Protein AF-A0A3L6QA05-F1 (afdb_monomer)

pLDDT: mean 80.19, std 10.9, range [47.09, 93.0]

Structure (mmCIF, N/CA/C/O backbone):
data_AF-A0A3L6QA05-F1
#
_entry.id   AF-A0A3L6QA05-F1
#
loop_
_atom_site.group_PDB
_atom_site.id
_atom_site.type_symbol
_atom_site.label_atom_id
_atom_site.label_alt_id
_atom_site.label_comp_id
_atom_site.label_asym_id
_atom_site.label_entity_id
_atom_site.label_seq_id
_atom_site.pdbx_PDB_ins_code
_atom_site.Cartn_x
_atom_site.Cartn_y
_atom_site.Cartn_z
_atom_site.occupancy
_atom_site.B_iso_or_equiv
_atom_site.auth_seq_id
_atom_site.auth_comp_id
_atom_site.auth_asym_id
_atom_site.auth_atom_id
_atom_site.pdbx_PDB_model_num
ATOM 1 N N . MET A 1 1 ? 6.650 6.712 -19.384 1.00 68.94 1 MET A N 1
ATOM 2 C CA . MET A 1 1 ? 7.586 5.718 -18.816 1.00 68.94 1 MET A CA 1
ATOM 3 C C . MET A 1 1 ? 7.589 4.552 -19.790 1.00 68.94 1 MET A C 1
ATOM 5 O O . MET A 1 1 ? 6.502 4.275 -20.289 1.00 68.94 1 MET A O 1
ATOM 9 N N . PRO A 1 2 ? 8.737 3.969 -20.173 1.00 82.00 2 PRO A N 1
ATOM 10 C CA . PRO A 1 2 ? 8.705 2.800 -21.047 1.00 82.00 2 PRO A CA 1
ATOM 11 C C . PRO A 1 2 ? 7.927 1.656 -20.369 1.00 82.00 2 PRO A C 1
ATOM 13 O O . PRO A 1 2 ? 7.803 1.656 -19.143 1.00 82.00 2 PRO A O 1
ATOM 16 N N . PRO A 1 3 ? 7.352 0.722 -21.139 1.00 84.00 3 PRO A N 1
ATOM 17 C CA . PRO A 1 3 ? 6.703 -0.448 -20.565 1.00 84.00 3 PRO A CA 1
ATOM 18 C C . PRO A 1 3 ? 7.739 -1.274 -19.794 1.00 84.00 3 PRO A C 1
ATOM 20 O O . PRO A 1 3 ? 8.821 -1.559 -20.305 1.00 84.00 3 PRO A O 1
ATOM 23 N N . GLY A 1 4 ? 7.423 -1.620 -18.550 1.00 87.81 4 GLY A N 1
ATOM 24 C CA . GLY A 1 4 ? 8.328 -2.348 -17.670 1.00 87.81 4 GLY A CA 1
ATOM 25 C C . GLY A 1 4 ? 7.751 -2.521 -16.270 1.00 87.81 4 GLY A C 1
ATOM 26 O O . GLY A 1 4 ? 6.784 -1.856 -15.892 1.00 87.81 4 GLY A O 1
ATOM 27 N N . VAL A 1 5 ? 8.351 -3.432 -15.509 1.00 89.88 5 VAL A N 1
ATOM 28 C CA . VAL A 1 5 ? 8.052 -3.616 -14.086 1.00 89.88 5 VAL A CA 1
ATOM 29 C C . VAL A 1 5 ? 8.898 -2.627 -13.298 1.00 89.88 5 VAL A C 1
ATOM 31 O O . VAL A 1 5 ? 10.084 -2.476 -13.573 1.00 89.88 5 VAL A O 1
ATOM 34 N N . TYR A 1 6 ? 8.278 -1.945 -12.337 1.00 90.44 6 TYR A N 1
ATOM 35 C CA . TYR A 1 6 ? 8.948 -0.932 -11.533 1.00 90.44 6 TYR A CA 1
ATOM 36 C C . TYR A 1 6 ? 8.811 -1.233 -10.053 1.00 90.44 6 TYR A C 1
ATOM 38 O O . TYR A 1 6 ? 7.731 -1.137 -9.470 1.00 90.44 6 TYR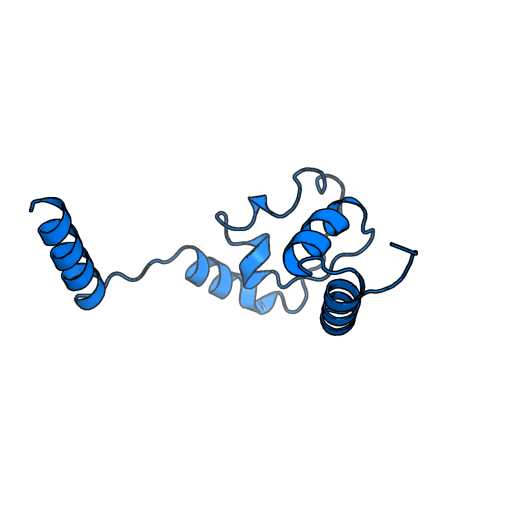 A O 1
ATOM 46 N N . THR A 1 7 ? 9.939 -1.553 -9.438 1.00 91.06 7 THR A N 1
ATOM 47 C CA . THR A 1 7 ? 10.062 -1.683 -7.991 1.00 91.06 7 THR A CA 1
ATOM 48 C C . THR A 1 7 ? 10.157 -0.311 -7.323 1.00 91.06 7 THR A C 1
ATOM 50 O O . THR A 1 7 ? 10.485 0.710 -7.940 1.00 91.06 7 THR A O 1
ATOM 53 N N . LEU A 1 8 ? 9.930 -0.273 -6.007 1.00 88.44 8 LEU A N 1
ATOM 54 C CA . LEU A 1 8 ? 10.108 0.946 -5.217 1.00 88.44 8 LEU A CA 1
ATOM 55 C C . LEU A 1 8 ? 11.543 1.500 -5.333 1.00 88.44 8 LEU A C 1
ATOM 57 O O . LEU A 1 8 ? 11.736 2.715 -5.373 1.00 88.44 8 LEU A O 1
ATOM 61 N N . ALA A 1 9 ? 12.551 0.624 -5.397 1.00 90.50 9 ALA A N 1
ATOM 62 C CA . ALA A 1 9 ? 13.950 1.018 -5.541 1.00 90.50 9 ALA A CA 1
ATOM 63 C C . ALA A 1 9 ? 14.205 1.715 -6.887 1.00 90.50 9 ALA A C 1
ATOM 65 O O . ALA A 1 9 ? 14.785 2.803 -6.922 1.00 90.50 9 ALA A O 1
ATOM 66 N N . GLU A 1 10 ? 13.695 1.149 -7.979 1.00 90.81 10 GLU A N 1
ATOM 67 C CA . GLU A 1 10 ? 13.834 1.716 -9.324 1.00 90.81 10 GLU A CA 1
ATOM 68 C C . GLU A 1 10 ? 13.081 3.038 -9.465 1.00 90.81 10 GLU A C 1
ATOM 70 O O . GLU A 1 10 ? 13.624 3.996 -10.015 1.00 90.81 10 GLU A O 1
ATOM 75 N N . LEU A 1 11 ? 11.878 3.151 -8.890 1.00 90.44 11 LEU A N 1
ATOM 76 C CA . LEU A 1 11 ? 11.135 4.415 -8.859 1.00 90.44 11 LEU A CA 1
ATOM 77 C C . LEU A 1 11 ? 11.899 5.516 -8.114 1.00 90.44 11 LEU A C 1
ATOM 79 O O . LEU A 1 11 ? 11.846 6.682 -8.513 1.00 90.44 11 LEU A O 1
ATOM 83 N N . ARG A 1 12 ? 12.645 5.171 -7.056 1.00 91.56 12 ARG A N 1
ATOM 84 C CA . ARG A 1 12 ? 13.501 6.131 -6.339 1.00 91.56 12 ARG A CA 1
ATOM 85 C C . ARG A 1 12 ? 14.687 6.574 -7.188 1.00 91.56 12 ARG A C 1
ATOM 87 O O . ARG A 1 12 ? 14.990 7.766 -7.206 1.00 91.56 12 ARG A O 1
ATOM 94 N N . VAL A 1 13 ? 15.340 5.649 -7.890 1.00 92.75 13 VAL A N 1
ATOM 95 C CA . VAL A 1 13 ? 16.452 5.967 -8.802 1.00 92.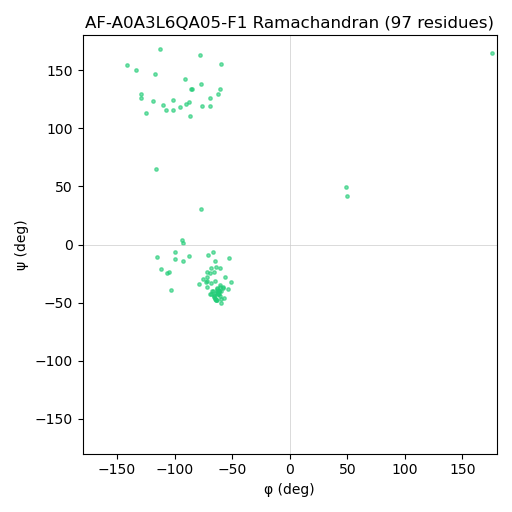75 13 VAL A CA 1
ATOM 96 C C . VAL A 1 13 ? 15.962 6.844 -9.952 1.00 92.75 13 VAL A C 1
ATOM 98 O O . VAL A 1 13 ? 16.538 7.902 -10.207 1.00 92.75 13 VAL A O 1
ATOM 101 N N . LEU A 1 14 ? 14.847 6.474 -10.578 1.00 89.88 14 LEU A N 1
ATOM 102 C CA . LEU A 1 14 ? 14.240 7.235 -11.665 1.00 89.88 14 LEU A CA 1
ATOM 103 C C . LEU A 1 14 ? 13.801 8.630 -11.211 1.00 89.88 14 LEU A C 1
ATOM 105 O O . LEU A 1 14 ? 14.030 9.612 -11.918 1.00 89.88 14 LEU A O 1
ATOM 109 N N . GLY A 1 15 ? 13.202 8.731 -10.022 1.00 91.25 15 GLY A N 1
ATOM 110 C CA . GLY A 1 15 ? 12.815 10.010 -9.436 1.00 91.25 15 GLY A CA 1
ATOM 111 C C . GLY A 1 15 ? 14.013 10.925 -9.191 1.00 91.25 15 GLY A C 1
ATOM 112 O O . GLY A 1 15 ? 13.945 12.112 -9.504 1.00 91.25 15 GLY A O 1
ATOM 113 N N . LYS A 1 16 ? 15.146 10.373 -8.732 1.00 92.12 16 LYS A N 1
ATOM 114 C CA . LYS A 1 16 ? 16.405 11.125 -8.602 1.00 92.12 16 LYS A CA 1
ATOM 115 C C . LYS A 1 16 ? 16.934 11.598 -9.957 1.00 92.12 16 LYS A C 1
ATOM 117 O O . LYS A 1 16 ? 17.253 12.774 -10.094 1.00 92.12 16 LYS A O 1
ATOM 122 N N . GLN A 1 17 ? 16.985 10.715 -10.956 1.00 93.00 17 GLN A N 1
ATOM 123 C CA . GLN A 1 17 ? 17.488 11.041 -12.298 1.00 93.00 17 GLN A CA 1
ATOM 124 C C . GLN A 1 17 ? 16.648 12.121 -12.989 1.00 93.00 17 GLN A C 1
ATOM 126 O O . GLN A 1 17 ? 17.188 13.036 -13.602 1.00 93.00 17 GLN A O 1
ATOM 131 N N . ARG A 1 18 ? 15.320 12.034 -12.867 1.00 88.88 18 ARG A N 1
ATOM 132 C CA . ARG A 1 18 ? 14.375 12.954 -13.516 1.00 88.88 18 ARG A CA 1
ATOM 133 C C . ARG A 1 18 ? 13.980 14.152 -12.647 1.00 88.88 18 ARG A C 1
ATOM 135 O O . ARG A 1 18 ? 13.157 14.948 -13.082 1.00 88.88 18 ARG A O 1
ATOM 142 N N . ARG A 1 19 ? 14.533 14.277 -11.432 1.00 92.62 19 ARG A N 1
ATOM 143 C CA . ARG A 1 19 ? 14.154 15.283 -10.417 1.00 92.62 19 ARG A CA 1
ATOM 144 C C . ARG A 1 19 ? 12.639 15.354 -10.161 1.00 92.62 19 ARG A C 1
ATOM 146 O O . ARG A 1 19 ? 12.074 16.431 -10.005 1.00 92.62 19 ARG A O 1
ATOM 153 N N . VAL A 1 20 ? 11.982 14.198 -10.088 1.00 92.12 20 VAL A N 1
ATOM 154 C CA . VAL A 1 20 ? 10.550 14.081 -9.767 1.00 92.12 20 VAL A CA 1
ATOM 155 C C . VAL A 1 20 ? 10.350 13.304 -8.474 1.00 92.12 20 VAL A C 1
ATOM 157 O O . VAL A 1 20 ? 11.098 12.376 -8.169 1.00 92.12 20 VAL A O 1
ATOM 160 N N . CYS A 1 21 ? 9.317 13.657 -7.708 1.00 91.38 21 CYS A N 1
ATOM 161 C CA . CYS A 1 21 ? 8.985 12.928 -6.488 1.00 91.38 21 CYS A CA 1
ATOM 162 C C . CYS A 1 21 ? 8.456 11.519 -6.835 1.00 91.38 21 CYS A C 1
ATOM 164 O O . CYS A 1 21 ? 7.402 11.420 -7.473 1.00 91.38 21 CYS A O 1
ATOM 166 N N . PRO A 1 22 ? 9.116 10.430 -6.387 1.00 90.00 22 PRO A N 1
ATOM 167 C CA . PRO A 1 22 ? 8.703 9.061 -6.703 1.00 90.00 22 PRO A CA 1
ATOM 168 C C . PRO A 1 22 ? 7.271 8.737 -6.262 1.00 90.00 22 PRO A C 1
ATOM 170 O O . PRO A 1 22 ? 6.554 8.043 -6.972 1.00 90.00 22 PRO A O 1
ATOM 173 N N . ASN A 1 23 ? 6.834 9.269 -5.115 1.00 87.31 23 ASN A N 1
ATOM 174 C CA . ASN A 1 23 ? 5.491 9.029 -4.578 1.00 87.31 23 ASN A CA 1
ATOM 175 C C . ASN A 1 23 ? 4.400 9.637 -5.478 1.00 87.31 23 ASN A C 1
ATOM 177 O O . ASN A 1 23 ? 3.414 8.979 -5.803 1.00 87.31 23 ASN A O 1
ATOM 181 N N . PHE A 1 24 ? 4.588 10.880 -5.930 1.00 86.50 24 PHE A N 1
ATOM 182 C CA . PHE A 1 24 ? 3.650 11.521 -6.858 1.00 8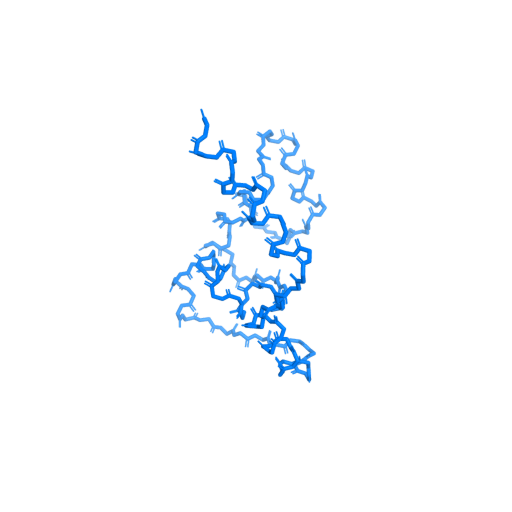6.50 24 PHE A CA 1
ATOM 183 C C . PHE A 1 24 ? 3.666 10.855 -8.234 1.00 86.50 24 PHE A C 1
ATOM 185 O O . PHE A 1 24 ? 2.605 10.641 -8.820 1.00 86.50 24 PHE A O 1
ATOM 192 N N . LEU A 1 25 ? 4.854 10.476 -8.715 1.00 87.44 25 LEU A N 1
ATOM 193 C CA . LEU A 1 25 ? 5.003 9.746 -9.968 1.00 87.44 25 LEU A CA 1
ATOM 194 C C . LEU A 1 25 ? 4.242 8.413 -9.924 1.00 87.44 25 LEU A C 1
ATOM 196 O O . LEU A 1 25 ? 3.425 8.155 -10.803 1.00 87.44 25 LEU A O 1
ATOM 200 N N . ALA A 1 26 ? 4.447 7.606 -8.879 1.00 86.44 26 ALA A N 1
ATOM 201 C CA . ALA A 1 26 ? 3.768 6.324 -8.708 1.00 86.44 26 ALA A CA 1
ATOM 202 C C . ALA A 1 26 ? 2.240 6.486 -8.718 1.00 86.44 26 ALA A C 1
ATOM 204 O O . ALA A 1 26 ? 1.554 5.799 -9.469 1.00 86.44 26 ALA A O 1
ATOM 205 N N . ARG A 1 27 ? 1.705 7.467 -7.977 1.00 82.31 27 ARG A N 1
ATOM 206 C CA . ARG A 1 27 ? 0.258 7.756 -7.929 1.00 82.31 27 ARG A CA 1
ATOM 207 C C . ARG A 1 27 ? -0.335 8.128 -9.285 1.00 82.31 27 ARG A C 1
ATOM 209 O O . ARG A 1 27 ? -1.470 7.761 -9.574 1.00 82.31 27 ARG A O 1
ATOM 216 N N . GLN A 1 28 ? 0.405 8.856 -10.120 1.00 83.25 28 GLN A N 1
ATOM 217 C CA . GLN A 1 28 ? -0.048 9.142 -11.482 1.00 83.25 28 GLN A CA 1
ATOM 218 C C . GLN A 1 28 ? 0.017 7.905 -12.383 1.00 83.25 28 GLN A C 1
ATOM 220 O O . GLN A 1 28 ? -0.876 7.723 -13.210 1.00 83.25 28 GLN A O 1
ATOM 225 N N . MET A 1 29 ? 1.032 7.053 -12.214 1.00 83.81 29 MET A N 1
ATOM 226 C CA . MET A 1 29 ? 1.223 5.851 -13.032 1.00 83.81 29 MET A CA 1
ATOM 227 C C . MET A 1 29 ? 0.202 4.746 -12.741 1.00 83.81 29 MET A C 1
ATOM 229 O O . MET A 1 29 ? -0.143 4.018 -13.664 1.00 83.81 29 MET A O 1
ATOM 233 N N . VAL A 1 30 ? -0.356 4.665 -11.525 1.00 82.31 30 VAL A N 1
ATOM 234 C CA . VAL A 1 30 ? -1.432 3.705 -11.177 1.00 82.31 30 VAL A CA 1
ATOM 235 C C . VAL A 1 30 ? -2.603 3.761 -12.169 1.00 82.31 30 VAL A C 1
ATOM 237 O O . VAL A 1 30 ? -3.203 2.737 -12.461 1.00 82.31 30 VAL A O 1
ATOM 240 N N . LYS A 1 31 ? -2.901 4.934 -12.749 1.00 80.69 31 LYS A N 1
ATOM 241 C CA . LYS A 1 31 ? -3.981 5.107 -13.741 1.00 80.69 31 LYS A CA 1
ATOM 242 C C . LYS A 1 31 ? -3.718 4.426 -15.089 1.00 80.69 31 LYS A C 1
ATOM 244 O O . LYS A 1 31 ? -4.660 4.250 -15.853 1.00 80.69 31 LYS A O 1
ATOM 249 N N . TYR A 1 32 ? -2.458 4.133 -15.396 1.00 83.81 32 TYR A N 1
ATOM 250 C CA . TYR A 1 32 ? -2.015 3.578 -16.678 1.00 83.81 32 TYR A CA 1
ATOM 251 C C . TYR A 1 32 ? -1.425 2.171 -16.537 1.00 83.81 32 TYR A C 1
ATOM 253 O O . TYR A 1 32 ? -1.148 1.523 -17.540 1.00 83.81 32 TYR A O 1
ATOM 261 N N . ALA A 1 33 ? -1.187 1.714 -15.308 1.00 85.56 33 ALA A N 1
ATOM 262 C CA . ALA A 1 33 ? -0.611 0.411 -15.035 1.00 85.56 33 ALA A CA 1
ATOM 263 C C . ALA A 1 33 ? -1.657 -0.697 -15.212 1.00 85.56 33 ALA A C 1
ATOM 265 O O . ALA A 1 33 ? -2.793 -0.566 -14.766 1.00 85.56 33 ALA A O 1
ATOM 266 N N . ASN A 1 34 ? -1.253 -1.810 -15.827 1.00 85.12 34 ASN A N 1
ATOM 267 C CA . ASN A 1 34 ? -2.102 -2.998 -15.953 1.00 85.12 34 ASN A CA 1
ATOM 268 C C . ASN A 1 34 ? -2.142 -3.821 -14.661 1.00 85.12 34 ASN A C 1
ATOM 270 O O . ASN A 1 34 ? -3.161 -4.419 -14.337 1.00 85.12 34 ASN A O 1
ATOM 274 N N . VAL A 1 35 ? -1.025 -3.851 -13.933 1.00 86.50 35 VAL A N 1
ATOM 275 C CA . VAL A 1 35 ? -0.877 -4.575 -12.671 1.00 86.50 35 VAL A CA 1
ATOM 276 C C . VAL A 1 35 ? -0.305 -3.613 -11.648 1.00 86.50 35 VAL A C 1
ATOM 278 O O . VAL A 1 35 ? 0.697 -2.942 -11.904 1.00 86.50 35 VAL A O 1
ATOM 281 N N . VAL A 1 36 ? -0.942 -3.548 -10.484 1.00 86.06 36 VAL A N 1
ATOM 282 C CA . VAL A 1 36 ? -0.492 -2.719 -9.369 1.00 86.06 36 VAL A CA 1
ATOM 283 C C . VAL A 1 36 ? -0.441 -3.588 -8.127 1.00 86.06 36 VAL A C 1
ATOM 285 O O . VAL A 1 36 ? -1.429 -4.218 -7.768 1.00 86.06 36 VAL A O 1
ATOM 288 N N . VAL A 1 37 ? 0.716 -3.603 -7.471 1.00 86.44 37 VAL A N 1
ATOM 289 C CA . VAL A 1 37 ? 0.922 -4.325 -6.216 1.00 86.44 37 VAL A CA 1
ATOM 290 C C . VAL A 1 37 ? 1.025 -3.300 -5.093 1.00 86.44 37 VAL A C 1
ATOM 292 O O . VAL A 1 37 ? 1.942 -2.478 -5.070 1.00 86.44 37 VAL A O 1
ATOM 295 N N . TYR A 1 38 ? 0.070 -3.328 -4.170 1.00 80.62 38 TYR A N 1
ATOM 296 C CA . TYR A 1 38 ? 0.077 -2.522 -2.952 1.00 80.62 38 TYR A CA 1
ATOM 297 C C . TYR A 1 38 ? -0.460 -3.342 -1.779 1.00 80.62 38 TYR A C 1
ATOM 299 O O . TYR A 1 38 ? -1.230 -4.279 -1.968 1.00 80.62 38 TYR A O 1
ATOM 307 N N . SER A 1 39 ? -0.062 -2.984 -0.555 1.00 74.19 39 SER A N 1
ATOM 308 C CA . SER A 1 39 ? -0.595 -3.636 0.645 1.00 74.19 39 SER A CA 1
ATOM 309 C C . SER A 1 39 ? -2.064 -3.258 0.844 1.00 74.19 39 SER A C 1
ATOM 311 O O . SER A 1 39 ? -2.410 -2.074 0.912 1.00 74.19 39 SER A O 1
ATOM 313 N N . TYR A 1 40 ? -2.931 -4.263 0.973 1.00 68.88 40 TYR A N 1
ATOM 314 C CA . TYR A 1 40 ? -4.359 -4.055 1.218 1.00 68.88 40 TYR A CA 1
ATOM 315 C C . TYR A 1 40 ? -4.632 -3.409 2.586 1.00 68.88 40 TYR A C 1
ATOM 317 O O . TYR A 1 40 ? -5.642 -2.720 2.741 1.00 68.88 40 TYR A O 1
ATOM 325 N N . GLN A 1 41 ? -3.707 -3.565 3.544 1.00 59.59 41 GLN A N 1
ATOM 326 C CA . GLN A 1 41 ? -3.875 -3.146 4.938 1.00 59.59 41 GLN A CA 1
ATOM 327 C C . GLN A 1 41 ? -4.045 -1.632 5.103 1.00 59.59 41 GLN A C 1
ATOM 329 O O . GLN A 1 41 ? -4.833 -1.194 5.930 1.00 59.59 41 GLN A O 1
ATOM 334 N N . GLN A 1 42 ? -3.328 -0.832 4.309 1.00 59.09 42 GLN A N 1
ATOM 335 C CA . GLN A 1 42 ? -3.373 0.636 4.392 1.00 59.09 42 GLN A CA 1
ATOM 336 C C . GLN A 1 42 ? -4.124 1.295 3.232 1.00 59.09 42 GLN A C 1
ATOM 338 O O . GLN A 1 42 ? -4.582 2.424 3.374 1.00 59.09 42 GLN A O 1
ATOM 343 N N . TYR A 1 43 ? -4.220 0.639 2.072 1.00 58.22 43 TYR A N 1
ATOM 344 C CA . TYR A 1 43 ? -4.603 1.322 0.829 1.00 58.22 43 TYR A CA 1
ATOM 345 C C . TYR A 1 43 ? -5.969 0.926 0.276 1.00 58.22 43 TYR A C 1
ATOM 347 O O . TYR A 1 43 ? -6.540 1.703 -0.487 1.00 58.22 43 TYR A O 1
ATOM 355 N N . LEU A 1 44 ? -6.500 -0.242 0.655 1.00 60.31 44 LEU A N 1
ATOM 356 C CA . LEU A 1 44 ? -7.812 -0.696 0.186 1.00 60.31 44 LEU A CA 1
ATOM 357 C C . LEU A 1 44 ? -8.902 -0.527 1.251 1.00 60.31 44 LEU A C 1
ATOM 359 O O . LEU A 1 44 ? -10.019 -0.142 0.920 1.00 60.31 44 LEU A O 1
ATOM 363 N N . LEU A 1 45 ? -8.570 -0.794 2.518 1.00 64.38 45 LEU A N 1
ATOM 364 C CA . LEU A 1 45 ? -9.544 -0.860 3.614 1.00 64.38 45 LEU A CA 1
ATOM 365 C C . LEU A 1 45 ? -9.616 0.416 4.467 1.00 64.38 45 LEU A C 1
ATOM 367 O O . LEU A 1 45 ? -10.563 0.571 5.233 1.00 64.38 45 LEU A O 1
ATOM 371 N N . ASP A 1 46 ? -8.663 1.346 4.329 1.00 68.88 46 ASP A N 1
ATOM 372 C CA . ASP A 1 46 ? -8.755 2.660 4.977 1.00 68.88 46 ASP A CA 1
ATOM 373 C C . ASP A 1 46 ? -9.541 3.638 4.089 1.00 68.88 46 ASP A C 1
ATOM 375 O O . ASP A 1 46 ? -9.017 4.078 3.059 1.00 68.88 46 ASP A O 1
ATOM 379 N N . PRO A 1 47 ? -10.765 4.054 4.475 1.00 63.34 47 PRO A N 1
ATOM 380 C CA . PRO A 1 47 ? -11.558 5.001 3.691 1.00 63.34 47 PRO A CA 1
ATOM 381 C C . PRO A 1 47 ? -10.873 6.368 3.515 1.00 63.34 47 PRO A C 1
ATOM 383 O O . PRO A 1 47 ? -11.191 7.097 2.571 1.00 63.34 47 PRO A O 1
ATOM 386 N N . LYS A 1 48 ? -9.906 6.728 4.371 1.00 64.44 48 LYS A N 1
ATOM 387 C CA . LYS A 1 48 ? -9.121 7.969 4.246 1.00 64.44 48 LYS A CA 1
ATOM 388 C C . LYS A 1 48 ? -8.137 7.908 3.081 1.00 64.44 48 LYS A C 1
ATOM 390 O O . LYS A 1 48 ? -7.845 8.936 2.468 1.00 64.44 48 LYS A O 1
ATOM 395 N N . VAL A 1 49 ? -7.627 6.717 2.774 1.00 67.88 49 VAL A N 1
ATOM 396 C CA . VAL A 1 49 ? -6.575 6.481 1.774 1.00 67.88 49 VAL A CA 1
ATOM 397 C C . VAL A 1 49 ? -7.156 5.873 0.493 1.00 67.88 49 VAL A C 1
ATOM 399 O O . VAL A 1 49 ? -6.610 6.103 -0.584 1.00 67.88 49 VAL A O 1
ATOM 402 N N . ALA A 1 50 ? -8.310 5.203 0.564 1.00 63.31 50 ALA A N 1
ATOM 403 C CA . ALA A 1 50 ? -8.982 4.549 -0.561 1.00 63.31 50 ALA A CA 1
ATOM 404 C C . ALA A 1 50 ? -9.275 5.489 -1.749 1.00 63.31 50 ALA A C 1
ATOM 406 O O . ALA A 1 50 ? -9.247 5.061 -2.898 1.00 63.31 50 ALA A O 1
ATOM 407 N N . ASN A 1 51 ? -9.454 6.796 -1.507 1.00 64.69 51 ASN A N 1
ATOM 408 C CA . ASN A 1 51 ? -9.623 7.801 -2.570 1.00 64.69 51 ASN A CA 1
ATOM 409 C C . ASN A 1 51 ? -8.383 7.985 -3.470 1.00 64.69 51 ASN A C 1
ATOM 411 O O . ASN A 1 51 ? -8.467 8.628 -4.518 1.00 64.69 51 ASN A O 1
ATOM 415 N N . ILE A 1 52 ? -7.222 7.471 -3.057 1.00 64.00 52 ILE A N 1
ATOM 416 C CA . ILE A 1 52 ? -5.973 7.516 -3.830 1.00 64.00 52 ILE A CA 1
ATOM 417 C C . ILE A 1 52 ? -6.008 6.500 -4.970 1.00 64.00 52 ILE A C 1
ATOM 419 O O . ILE A 1 52 ? -5.400 6.742 -6.016 1.00 64.00 52 ILE A O 1
ATOM 423 N N . VAL A 1 53 ? -6.734 5.395 -4.790 1.00 65.50 53 VAL A N 1
ATOM 424 C CA . VAL A 1 53 ? -6.988 4.441 -5.863 1.00 65.50 53 VAL A CA 1
ATOM 425 C C . VAL A 1 53 ? -8.051 5.063 -6.772 1.00 65.50 53 VAL A C 1
ATOM 427 O O . VAL A 1 53 ? -9.142 5.413 -6.314 1.00 65.50 53 VAL A O 1
ATOM 430 N N . PRO A 1 54 ? -7.745 5.302 -8.056 1.00 59.22 54 PRO A N 1
ATOM 431 C CA . PRO A 1 54 ? -8.682 5.970 -8.940 1.00 59.22 54 PRO A CA 1
ATOM 432 C C . PRO A 1 54 ? -9.972 5.151 -9.053 1.00 59.22 54 PRO A C 1
ATOM 434 O O . PRO A 1 54 ? -9.930 3.962 -9.356 1.00 59.22 54 PRO A O 1
ATOM 437 N N . ARG A 1 55 ? -11.132 5.818 -8.937 1.00 58.53 55 ARG A N 1
ATOM 438 C CA . ARG A 1 55 ? -12.471 5.228 -9.167 1.00 58.53 55 ARG A CA 1
ATOM 439 C C . ARG A 1 55 ? -12.625 4.519 -10.523 1.00 58.53 55 ARG A C 1
ATOM 441 O O . ARG A 1 55 ? -13.613 3.835 -10.731 1.00 58.53 55 ARG A O 1
ATOM 448 N N . LYS A 1 56 ? -11.666 4.686 -11.442 1.00 54.91 56 LYS A N 1
ATOM 449 C CA . LYS A 1 56 ? -11.580 3.976 -12.725 1.00 54.91 56 LYS A CA 1
ATOM 450 C C . LYS A 1 56 ? -11.209 2.491 -12.609 1.00 54.91 56 LYS A C 1
ATOM 452 O O . LYS A 1 56 ? -11.329 1.797 -13.605 1.00 54.91 56 LYS A O 1
ATOM 457 N N . MET A 1 57 ? -10.827 1.982 -11.436 1.00 63.09 57 MET A N 1
ATOM 458 C CA . MET A 1 57 ? -10.680 0.534 -11.192 1.00 63.09 57 MET A CA 1
ATOM 459 C C . MET A 1 57 ? -12.037 -0.182 -10.989 1.00 63.09 57 MET A C 1
ATOM 461 O O . MET A 1 57 ? -12.120 -1.155 -10.255 1.00 63.09 57 MET A O 1
ATOM 465 N N . GLN A 1 58 ? -13.122 0.293 -11.613 1.00 64.56 58 GLN A N 1
ATOM 466 C CA . GLN A 1 58 ? -14.433 -0.376 -11.554 1.00 64.56 58 GLN A CA 1
ATOM 467 C C . GLN A 1 58 ? -14.447 -1.714 -12.311 1.00 64.56 58 GLN A C 1
ATOM 469 O O . GLN A 1 58 ? -15.220 -2.597 -11.962 1.00 64.56 58 GLN A O 1
ATOM 474 N N . GLU A 1 59 ? -13.555 -1.888 -13.289 1.00 75.25 59 GLU A N 1
ATOM 475 C CA . GLU A 1 59 ? -13.392 -3.121 -14.067 1.00 75.25 59 GLU A CA 1
ATOM 476 C C . GLU A 1 59 ? -12.001 -3.723 -13.821 1.00 75.25 59 GLU A C 1
ATOM 478 O O . GLU A 1 59 ? -11.146 -3.753 -14.705 1.00 75.25 59 GLU A O 1
ATOM 483 N N . CYS A 1 60 ? -11.726 -4.150 -12.587 1.00 79.69 60 CYS A N 1
ATOM 484 C CA . CYS A 1 60 ? -10.459 -4.802 -12.253 1.00 79.69 60 CYS A CA 1
ATOM 485 C C . CYS A 1 60 ? -10.659 -6.073 -11.428 1.00 79.69 60 CYS A C 1
ATOM 487 O O . CYS A 1 60 ? -11.592 -6.175 -10.631 1.00 79.69 60 CYS A O 1
ATOM 489 N N . VAL A 1 61 ? -9.737 -7.021 -11.590 1.00 83.94 61 VAL A N 1
ATOM 490 C CA . VAL A 1 61 ? -9.640 -8.200 -10.727 1.00 83.94 61 VAL A CA 1
ATOM 491 C C . VAL A 1 61 ? -8.758 -7.845 -9.535 1.00 83.94 61 VAL A C 1
ATOM 493 O O . VAL A 1 61 ? -7.606 -7.448 -9.709 1.00 83.94 61 VAL A O 1
ATOM 496 N N . VAL A 1 62 ? -9.300 -7.992 -8.326 1.00 84.31 62 VAL A N 1
ATOM 497 C CA . VAL A 1 62 ? -8.558 -7.792 -7.077 1.00 84.31 62 VAL A CA 1
ATOM 498 C C . VAL A 1 62 ? -8.186 -9.154 -6.512 1.00 84.31 62 VAL A C 1
ATOM 500 O O . VAL A 1 62 ? -9.056 -9.992 -6.285 1.00 84.31 62 VAL A O 1
ATOM 503 N N . VAL A 1 63 ? -6.892 -9.365 -6.279 1.00 86.06 63 VAL A N 1
ATOM 504 C CA . VAL A 1 63 ? -6.366 -10.583 -5.660 1.00 86.06 63 VAL A CA 1
ATOM 505 C C . VAL A 1 63 ? -5.860 -10.227 -4.270 1.00 86.06 63 VAL A C 1
ATOM 507 O O . VAL A 1 63 ? -4.979 -9.379 -4.127 1.00 86.06 63 VAL A O 1
ATOM 510 N N . PHE A 1 64 ? -6.433 -10.863 -3.252 1.00 84.62 64 PHE A N 1
ATOM 511 C CA . PHE A 1 64 ? -5.943 -10.761 -1.884 1.00 84.62 64 PHE A CA 1
ATOM 512 C C . PHE A 1 64 ? -4.922 -11.860 -1.629 1.00 84.62 64 PHE A C 1
ATOM 514 O O . PHE A 1 64 ? -5.248 -13.041 -1.727 1.00 84.62 64 PHE A O 1
ATOM 521 N N . ASP A 1 65 ? -3.709 -11.451 -1.280 1.00 85.94 65 ASP A N 1
ATOM 522 C CA . ASP A 1 65 ? -2.704 -12.346 -0.723 1.0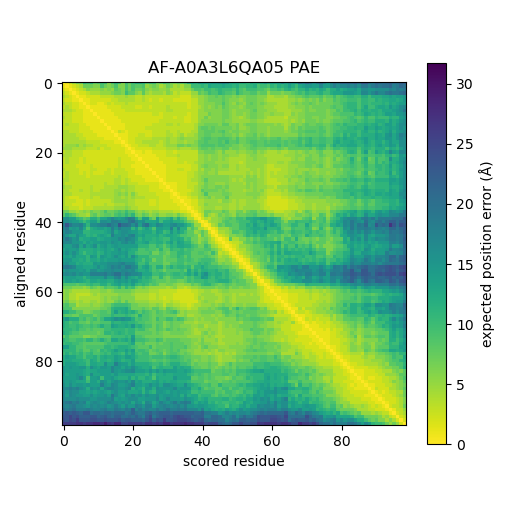0 85.94 65 ASP A CA 1
ATOM 523 C C . ASP A 1 65 ? -2.826 -12.357 0.808 1.00 85.94 65 ASP A C 1
ATOM 525 O O . ASP A 1 65 ? -3.128 -11.323 1.410 1.00 85.94 65 ASP A O 1
ATOM 529 N N . GLU A 1 66 ? -2.635 -13.516 1.437 1.00 84.94 66 GLU A N 1
ATOM 530 C CA . GLU A 1 66 ? -2.734 -13.694 2.896 1.00 84.94 66 GLU A CA 1
ATOM 531 C C . GLU A 1 66 ? -4.011 -13.095 3.530 1.00 84.94 66 GLU A C 1
ATOM 533 O O . GLU A 1 66 ? -3.978 -12.358 4.523 1.00 84.94 66 GLU A O 1
ATOM 538 N N . ALA A 1 67 ? -5.174 -13.411 2.949 1.00 81.12 67 ALA A N 1
ATOM 539 C CA . ALA A 1 67 ? -6.469 -12.836 3.333 1.00 81.12 67 ALA A CA 1
ATOM 540 C C . ALA A 1 67 ? -6.965 -13.230 4.741 1.00 81.12 67 ALA A C 1
ATOM 542 O O . ALA A 1 67 ? -7.965 -12.692 5.213 1.00 81.12 67 ALA A O 1
ATOM 543 N N . HIS A 1 68 ? -6.274 -14.135 5.440 1.00 85.19 68 HIS A N 1
ATOM 544 C CA . HIS A 1 68 ? -6.675 -14.608 6.768 1.00 85.19 68 HIS A CA 1
ATOM 545 C C . HIS A 1 68 ? -6.661 -13.505 7.846 1.00 85.19 68 HIS A C 1
ATOM 547 O O . HIS A 1 68 ? -7.311 -13.643 8.877 1.00 85.19 68 HIS A O 1
ATOM 553 N N . ASN A 1 69 ? -5.953 -12.394 7.613 1.00 79.81 69 ASN A N 1
ATOM 554 C CA . ASN A 1 69 ? -5.851 -11.272 8.554 1.00 79.81 69 ASN A CA 1
ATOM 555 C C . ASN A 1 69 ? -6.872 -10.149 8.317 1.00 79.81 69 ASN A C 1
ATOM 557 O O . ASN A 1 69 ? -6.804 -9.116 8.989 1.00 79.81 69 ASN A O 1
ATOM 561 N N . ILE A 1 70 ? -7.796 -10.312 7.369 1.00 81.19 70 ILE A N 1
ATOM 562 C CA . ILE A 1 70 ? -8.674 -9.227 6.918 1.00 81.19 70 ILE A CA 1
ATOM 563 C C . ILE A 1 70 ? -9.535 -8.637 8.046 1.00 81.19 70 ILE A C 1
ATOM 565 O O . ILE A 1 70 ? -9.632 -7.415 8.160 1.00 81.19 70 ILE A O 1
ATOM 569 N N . ASP A 1 71 ? -10.068 -9.475 8.937 1.00 84.44 71 ASP A N 1
ATOM 570 C CA . ASP A 1 71 ? -10.937 -9.036 10.035 1.00 84.44 71 ASP A CA 1
ATOM 571 C C . ASP A 1 71 ? -10.178 -8.154 11.031 1.00 84.44 71 ASP A C 1
ATOM 573 O O . ASP A 1 71 ? -10.615 -7.055 11.379 1.00 84.44 71 ASP A O 1
ATOM 577 N N . ASN A 1 72 ? -8.982 -8.595 11.426 1.00 84.00 72 ASN A N 1
ATOM 578 C CA . ASN A 1 72 ? -8.110 -7.855 12.337 1.00 84.00 72 ASN A CA 1
ATOM 579 C C . ASN A 1 72 ? -7.704 -6.497 11.746 1.00 84.00 72 ASN A C 1
ATOM 581 O O . ASN A 1 72 ? -7.683 -5.488 12.454 1.00 84.00 72 ASN A O 1
ATOM 585 N N . VAL A 1 73 ? -7.418 -6.460 10.442 1.00 79.50 73 VAL A N 1
ATOM 586 C CA . VAL A 1 73 ? -7.052 -5.237 9.717 1.00 79.50 73 VAL A CA 1
ATOM 587 C C . VAL A 1 73 ? -8.224 -4.255 9.666 1.00 79.50 73 VAL A C 1
ATOM 589 O O . VAL A 1 73 ? -8.039 -3.070 9.943 1.00 79.50 73 VAL A O 1
ATOM 592 N N . CYS A 1 74 ? -9.437 -4.726 9.373 1.00 78.44 74 CYS A N 1
ATOM 593 C CA . CYS A 1 74 ? -10.642 -3.893 9.386 1.00 78.44 74 CYS A CA 1
ATOM 594 C C . CYS A 1 74 ? -10.908 -3.293 10.774 1.00 78.44 74 CYS A C 1
ATOM 596 O O . CYS A 1 74 ? -11.175 -2.092 10.885 1.00 78.44 74 CYS A O 1
ATOM 598 N N . ILE A 1 75 ? -10.777 -4.101 11.833 1.00 83.56 75 ILE A N 1
ATOM 599 C CA . ILE A 1 75 ? -10.943 -3.644 13.219 1.00 83.56 75 ILE A CA 1
ATOM 600 C C . ILE A 1 75 ? -9.930 -2.542 13.538 1.00 83.56 75 ILE A C 1
ATOM 602 O O . ILE A 1 75 ? -10.313 -1.500 14.067 1.00 83.56 75 ILE A O 1
ATOM 606 N N . GLN A 1 76 ? -8.653 -2.726 13.194 1.00 81.62 76 GLN A N 1
ATOM 607 C CA . GLN A 1 76 ? -7.606 -1.742 13.484 1.00 81.62 76 GLN A CA 1
ATOM 608 C C . GLN A 1 76 ? -7.793 -0.423 12.727 1.00 81.62 76 GLN A C 1
ATOM 610 O O . GLN A 1 76 ? -7.646 0.643 13.320 1.00 81.62 76 GLN A O 1
ATOM 615 N N . THR A 1 77 ? -8.137 -0.479 11.441 1.00 77.75 77 THR A N 1
ATOM 616 C CA . THR A 1 77 ? -8.256 0.709 10.583 1.00 77.75 77 THR A CA 1
ATOM 617 C C . THR A 1 77 ? -9.433 1.608 10.965 1.00 77.75 77 THR A C 1
ATOM 619 O O . THR A 1 77 ? -9.349 2.834 10.851 1.00 77.75 77 THR A O 1
ATOM 622 N N . LEU A 1 78 ? -10.531 1.017 11.442 1.00 79.94 78 LEU A N 1
ATOM 623 C CA . LEU A 1 78 ? -11.734 1.753 11.845 1.00 79.94 78 LEU A CA 1
ATOM 624 C C . LEU A 1 78 ? -11.751 2.119 13.337 1.00 79.94 78 LEU A C 1
ATOM 626 O O . LEU A 1 78 ? -12.540 2.970 13.748 1.00 79.94 78 LEU A O 1
ATOM 630 N N . SER A 1 79 ? -10.879 1.515 14.146 1.00 84.75 79 SER A N 1
ATOM 631 C CA . SER A 1 79 ? -10.791 1.801 15.578 1.00 84.75 79 SER A CA 1
ATOM 632 C C . SER A 1 79 ? -9.885 2.993 15.865 1.00 84.75 79 SER A C 1
ATOM 634 O O . SER A 1 79 ? -8.756 3.084 15.387 1.00 84.75 79 SER A O 1
ATOM 636 N N . ILE A 1 80 ? -10.350 3.896 16.729 1.00 85.00 80 ILE A N 1
ATOM 637 C CA . ILE A 1 80 ? -9.544 4.993 17.271 1.00 85.00 80 IL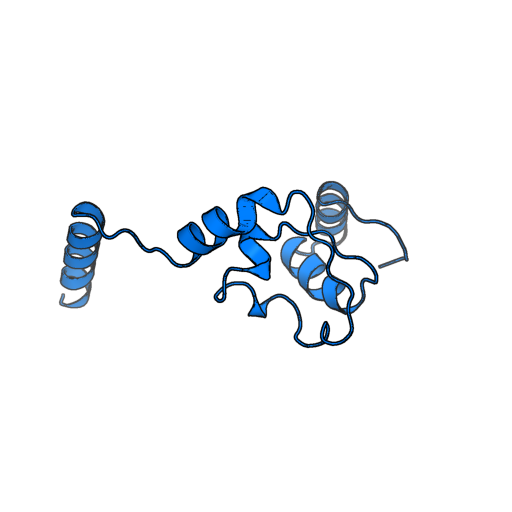E A CA 1
ATOM 638 C C . ILE A 1 80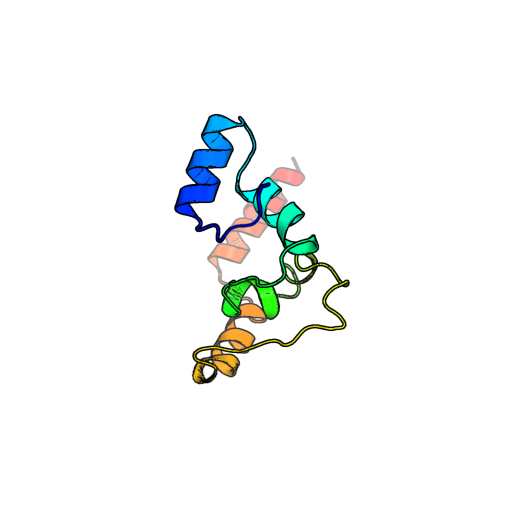 ? -9.476 4.821 18.786 1.00 85.00 80 ILE A C 1
ATOM 640 O O . ILE A 1 80 ? -10.505 4.791 19.456 1.00 85.00 80 ILE A O 1
ATOM 644 N N . SER A 1 81 ? -8.263 4.742 19.335 1.00 86.00 81 SER A N 1
ATOM 645 C CA . SER A 1 81 ? -8.055 4.701 20.785 1.00 86.00 81 SER A CA 1
ATOM 646 C C . SER A 1 81 ? -7.765 6.100 21.322 1.00 86.00 81 SER A C 1
ATOM 648 O O . SER A 1 81 ? -6.780 6.741 20.943 1.00 86.00 81 SER A O 1
ATOM 650 N N . ILE A 1 82 ? -8.634 6.588 22.207 1.00 88.38 82 ILE A N 1
ATOM 651 C CA . ILE A 1 82 ? -8.470 7.873 22.889 1.00 88.38 82 ILE A CA 1
ATOM 652 C C . ILE A 1 82 ? -7.959 7.590 24.298 1.00 88.38 82 ILE A C 1
ATOM 654 O O . ILE A 1 82 ? -8.651 6.984 25.110 1.00 88.38 82 ILE A O 1
ATOM 658 N N . CYS A 1 83 ? -6.745 8.050 24.597 1.00 91.75 83 CYS A N 1
ATOM 659 C CA . CYS A 1 83 ? -6.146 7.921 25.921 1.00 91.75 83 CYS A CA 1
ATOM 660 C C . CYS A 1 83 ? -5.994 9.288 26.596 1.00 91.75 83 CYS A C 1
ATOM 662 O O . CYS A 1 83 ? -6.103 10.337 25.954 1.00 91.75 83 CYS A O 1
ATOM 664 N N . LYS A 1 84 ? -5.682 9.283 27.897 1.00 91.25 84 LYS A N 1
ATOM 665 C CA . LYS A 1 84 ? -5.484 10.509 28.683 1.00 91.25 84 LYS A CA 1
ATOM 666 C C . LYS A 1 84 ? -4.449 11.455 28.053 1.00 91.25 84 LYS A C 1
ATOM 668 O O . LYS A 1 84 ? -4.689 12.653 27.983 1.00 91.25 84 LYS A O 1
ATOM 673 N N . LYS A 1 85 ? -3.369 10.916 27.471 1.00 90.31 85 LYS A N 1
ATOM 674 C CA . LYS A 1 85 ? -2.364 11.704 26.730 1.00 90.31 85 LYS A CA 1
ATOM 675 C C . LYS A 1 85 ? -2.958 12.419 25.510 1.00 90.31 85 LYS A C 1
ATOM 677 O O . LYS A 1 85 ? -2.629 13.574 25.257 1.00 90.31 85 LYS A O 1
ATOM 682 N N . THR A 1 86 ? -3.852 11.756 24.770 1.00 89.31 86 THR A N 1
ATOM 683 C CA . THR A 1 86 ? -4.569 12.363 23.637 1.00 89.31 86 THR A CA 1
ATOM 684 C C . THR A 1 86 ? -5.426 13.540 24.109 1.00 89.31 86 THR A C 1
ATOM 686 O O . THR A 1 86 ? -5.428 14.596 23.480 1.00 89.31 86 THR A O 1
ATOM 689 N N . GLN A 1 87 ? -6.113 13.389 25.245 1.00 87.00 87 GLN A N 1
ATOM 690 C CA . GLN A 1 87 ? -6.954 14.440 25.829 1.00 87.00 87 GLN A CA 1
ATOM 691 C C . GLN A 1 87 ? -6.131 15.625 26.356 1.00 87.00 87 GLN A C 1
ATOM 693 O O . GLN A 1 87 ? -6.481 16.776 26.102 1.00 87.00 87 GLN A O 1
ATOM 698 N N . GLU A 1 88 ? -5.016 15.364 27.040 1.00 90.25 88 GLU A N 1
ATOM 699 C CA . GLU A 1 88 ? -4.097 16.398 27.535 1.00 90.25 88 GLU A CA 1
ATOM 700 C C . GLU A 1 88 ? -3.484 17.209 26.381 1.00 90.25 88 GLU A C 1
ATOM 702 O O . GLU A 1 88 ? -3.430 18.439 26.448 1.00 90.25 88 GLU A O 1
ATOM 707 N N . GLY A 1 89 ? -3.104 16.544 25.283 1.00 87.12 89 GLY A N 1
ATOM 708 C CA . GLY A 1 89 ? -2.628 17.207 24.066 1.00 87.12 89 GLY A CA 1
ATOM 709 C C . GLY A 1 89 ? -3.686 18.109 23.420 1.00 87.12 89 GLY A C 1
ATOM 710 O O . GLY A 1 89 ? -3.384 19.243 23.040 1.00 87.12 89 GLY A O 1
ATOM 711 N N . LEU A 1 90 ? -4.9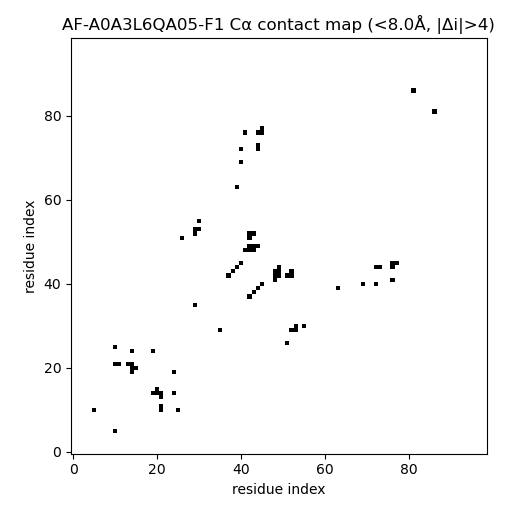43 17.656 23.353 1.00 86.06 90 LEU A N 1
ATOM 712 C CA . LEU A 1 90 ? -6.060 18.4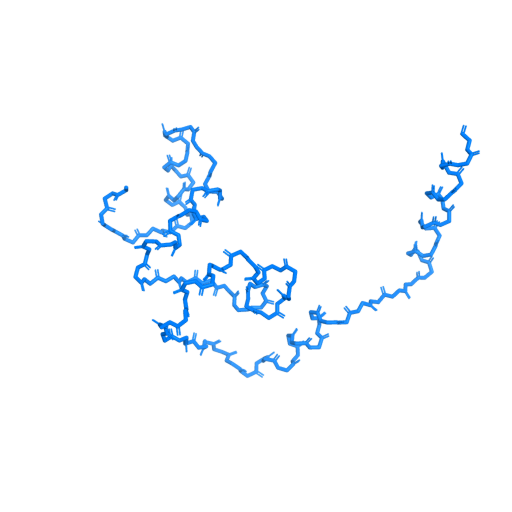73 22.860 1.00 86.06 90 LEU A CA 1
ATOM 713 C C . LEU A 1 90 ? -6.322 19.688 23.761 1.00 86.06 90 LEU A C 1
ATOM 715 O O . LEU A 1 90 ? -6.513 20.797 23.260 1.00 86.06 90 LEU A O 1
ATOM 719 N N . ALA A 1 91 ? -6.273 19.508 25.082 1.00 85.88 91 ALA A N 1
ATOM 720 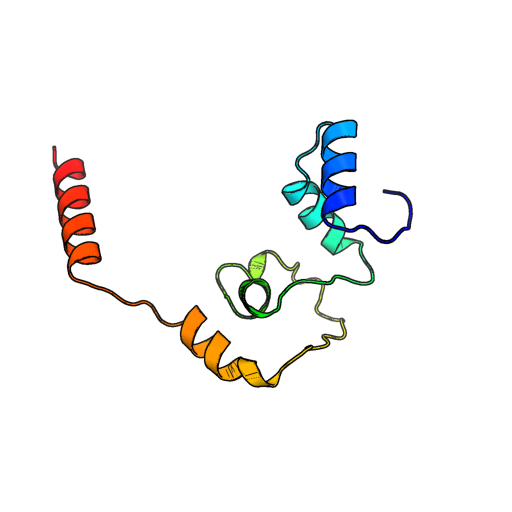C CA . ALA A 1 91 ? -6.432 20.600 26.039 1.00 85.88 91 ALA A CA 1
ATOM 721 C C . ALA A 1 91 ? -5.312 21.648 25.907 1.00 85.88 91 ALA A C 1
ATOM 723 O O . ALA A 1 91 ? -5.577 22.850 25.984 1.00 85.88 91 ALA A O 1
ATOM 724 N N . PHE A 1 92 ? -4.074 21.213 25.658 1.00 86.81 92 PHE A N 1
ATOM 725 C CA . PHE A 1 92 ? -2.945 22.106 25.400 1.00 86.81 92 PHE A CA 1
ATOM 726 C C . PHE A 1 92 ? -3.135 22.928 24.117 1.00 86.81 92 PHE A C 1
ATOM 728 O O . PHE A 1 92 ? -2.981 24.152 24.138 1.00 86.81 92 PHE A O 1
ATOM 735 N N . LEU A 1 93 ? -3.530 22.284 23.015 1.00 83.06 93 LEU A N 1
ATOM 736 C CA . LEU A 1 93 ? -3.795 22.969 21.745 1.00 83.06 93 LEU A CA 1
ATOM 737 C C . LEU A 1 93 ? -4.967 23.953 21.857 1.00 83.06 93 LEU A C 1
ATOM 739 O O . LEU A 1 93 ? -4.879 25.073 21.358 1.00 83.06 93 LEU A O 1
ATOM 743 N N . SER A 1 94 ? -6.031 23.583 22.577 1.00 81.19 94 SER A N 1
ATOM 744 C CA . SER A 1 94 ? -7.188 24.459 22.785 1.00 81.19 94 SER A CA 1
ATOM 745 C C . SER A 1 94 ? -6.851 25.721 23.586 1.00 81.19 94 SER A C 1
ATOM 747 O O . SER A 1 94 ? -7.470 26.757 23.350 1.00 81.19 94 SER A O 1
ATOM 749 N N . ARG A 1 95 ? -5.886 25.661 24.514 1.00 79.31 95 ARG A N 1
ATOM 750 C CA . ARG A 1 95 ? -5.425 26.840 25.269 1.00 79.31 95 ARG A CA 1
ATOM 751 C C . ARG A 1 95 ? -4.585 27.787 24.411 1.00 79.31 95 ARG A C 1
ATOM 753 O O . ARG A 1 95 ? -4.674 28.992 24.597 1.00 79.31 95 ARG A O 1
ATOM 760 N N . ARG A 1 96 ? -3.822 27.263 23.445 1.00 72.00 96 ARG A N 1
ATOM 761 C CA . ARG A 1 96 ? -2.996 28.067 22.526 1.00 72.00 96 ARG A CA 1
ATOM 762 C C . ARG A 1 96 ? -3.787 28.851 21.483 1.00 72.00 96 ARG A C 1
ATOM 764 O O . ARG A 1 96 ? -3.270 29.830 20.979 1.00 72.00 96 ARG A O 1
ATOM 771 N N . HIS A 1 97 ? -5.000 28.417 21.153 1.00 64.81 97 HIS A N 1
ATOM 772 C CA . HIS A 1 97 ? -5.857 29.094 20.174 1.00 64.81 97 HIS A CA 1
ATOM 773 C C . HIS A 1 97 ? -6.729 30.211 20.779 1.00 64.81 97 HIS A C 1
ATOM 775 O O . HIS A 1 97 ? -7.392 30.924 20.031 1.00 64.81 97 HIS A O 1
ATOM 781 N N . LYS A 1 98 ? -6.783 30.319 22.117 1.00 59.38 98 LYS A N 1
ATOM 782 C CA . LYS A 1 98 ? -7.559 31.335 22.855 1.00 59.38 98 LYS A CA 1
ATOM 783 C C . LYS A 1 98 ? -6.721 32.526 23.348 1.00 59.38 98 LYS A C 1
ATOM 785 O O . LYS A 1 98 ? -7.310 33.466 23.870 1.00 59.38 98 LYS A O 1
ATOM 790 N N . ASN A 1 99 ? -5.399 32.472 23.181 1.00 47.09 99 ASN A N 1
ATOM 791 C CA . ASN A 1 99 ? -4.463 33.579 23.404 1.00 47.09 99 ASN A CA 1
ATOM 792 C C . ASN A 1 99 ? -3.934 34.062 22.055 1.00 47.09 99 ASN A C 1
ATOM 794 O O . ASN A 1 99 ? -3.602 35.260 21.967 1.00 47.09 99 ASN A O 1
#

Secondary structure (DSSP, 8-state):
--SS---HHHHHHHHHHHT--HHHHHHHHTTT-S-----HHHHTS-TTTGGGS-TTGGG-----SSGGGHHHHHHHHH-----HHHHHHHHHHHHHT--

Mean predicted aligned error: 8.73 Å

Radius of gyration: 19.12 Å; Cα contacts (8 Å, |Δi|>4): 40; chains: 1; bounding box: 32×48×50 Å

InterPro domains:
  IPR010614 RAD3-like helicase, DEAD [PF06733] (3-85)
  IPR014013 Helicase superfamily 1/2, ATP-binding domain, DinG/Rad3-type [PS51193] (1-99)
  IPR027417 P-loop containing nucleoside triphosphate hydrolase [G3DSA:3.40.50.300] (2-98)
  IPR045028 Helicase superfamily 1/2, DinG/Rad3-like [PTHR11472] (2-86)

Sequence (99 aa):
MPPGVYTLAELRVLGKQRRVCPNFLARQMVKYANVVVYSYQQYLLDPKVANIVPRKMQECVVVFDEAHNIDNVCIQTLSISICKKTQEGLAFLSRRHKN

Foldseek 3Di:
DPDDDDDPVNLVVVCVVVVHDSVVVVLVCLVVDPDDDDDCLPAVQQPVRVVSNPPVCPPDDDDDDPCVCVVVSNCVNPDDDDDPVNVVVVVVVVVVVVD

Organism: Panicum miliaceum (NCBI:txid4540)

Solvent-accessible surface area (backbone atoms only — not comparable to full-atom values): 6509 Å² total; per-residue (Å²): 129,80,94,76,91,77,51,75,68,54,40,48,51,51,16,62,75,70,73,43,61,40,70,63,51,50,61,60,43,60,81,76,50,94,74,84,90,74,66,56,75,62,45,64,70,23,80,89,40,30,75,71,55,61,84,81,63,78,86,62,89,85,83,78,76,80,59,90,52,52,68,65,43,54,52,56,66,76,54,82,88,85,49,73,69,57,53,52,52,51,53,52,54,57,55,64,77,75,109